Protein AF-A0A3C0IUJ1-F1 (afdb_monomer)

Radius of gyration: 16.0 Å; Cα contacts (8 Å, |Δi|>4): 31; chains: 1; bounding box: 49×32×26 Å

pLDDT: mean 80.37, std 13.53, range [49.5, 92.12]

Nearest PDB structures (foldseek):
  8z6g-assembly3_E  TM=8.110E-01  e=2.604E+00  Pseudomonas aeruginosa

Foldseek 3Di:
DDVVVVLVVCLLVCVLVVNHDPVSVVVLVVCVVVDVVSVVSNVVSVVVVVVVCVVVVPPPPPDPDD

Secondary structure (DSSP, 8-state):
--HHHHHHTTHHHHHHTT-S-HHHHHHHHHHTTT-HHHHHHHHHHHHHHHHHHHHS-----S----

Solvent-accessible surface area (backbone atoms only — not comparable to full-atom values): 4026 Å² total; per-residue (Å²): 135,59,65,69,58,48,52,74,66,43,53,52,58,25,48,77,72,69,70,43,51,74,68,57,48,52,51,49,64,64,39,42,87,77,33,65,66,56,53,50,52,45,48,53,48,51,51,52,49,48,52,49,45,63,76,60,50,66,74,73,75,94,71,89,76,133

Mean predicted aligned error: 8.27 Å

Sequence (66 aa):
MDIQAYIASGVVESYVLGLATNEERAELEQLLPQHPELQDALTDFEQSFENFHQTQAAVPPPAIKT

Structure (mmCIF, N/CA/C/O backbone):
data_AF-A0A3C0IUJ1-F1
#
_entry.id   AF-A0A3C0IUJ1-F1
#
loop_
_atom_site.group_PDB
_atom_site.id
_atom_site.type_symbol
_atom_site.label_atom_id
_atom_site.label_alt_id
_atom_site.label_comp_id
_atom_site.label_asym_id
_atom_site.label_entity_id
_atom_site.label_seq_id
_atom_site.pdbx_PDB_ins_code
_atom_site.Cartn_x
_atom_site.Cartn_y
_atom_site.Cartn_z
_atom_site.occupancy
_atom_site.B_iso_or_equiv
_atom_site.auth_seq_id
_atom_site.auth_comp_id
_atom_site.auth_asym_id
_atom_site.auth_atom_id
_atom_site.pdbx_PDB_model_num
ATOM 1 N N . MET A 1 1 ? -14.644 8.744 2.208 1.00 61.47 1 MET A N 1
ATOM 2 C CA . MET A 1 1 ? -13.212 8.531 1.945 1.00 61.47 1 MET A CA 1
ATOM 3 C C . MET A 1 1 ? -13.123 7.868 0.589 1.00 61.47 1 MET A C 1
ATOM 5 O O . MET A 1 1 ? -13.889 6.939 0.368 1.00 61.47 1 MET A O 1
ATOM 9 N N . ASP A 1 2 ? -12.297 8.378 -0.316 1.00 81.88 2 ASP A N 1
ATOM 10 C CA . ASP A 1 2 ? -12.129 7.792 -1.648 1.00 81.88 2 ASP A CA 1
ATOM 11 C C . ASP A 1 2 ? -10.910 6.865 -1.598 1.00 81.88 2 ASP A C 1
ATOM 13 O O . ASP A 1 2 ? -9.786 7.336 -1.417 1.00 81.88 2 ASP A O 1
ATOM 17 N N . ILE A 1 3 ? -11.127 5.549 -1.655 1.00 83.69 3 ILE A N 1
ATOM 18 C CA . ILE A 1 3 ? -10.041 4.561 -1.517 1.00 83.69 3 ILE A CA 1
ATOM 19 C C . ILE A 1 3 ? -9.039 4.683 -2.660 1.00 83.69 3 ILE A C 1
ATOM 21 O O . ILE A 1 3 ? -7.838 4.586 -2.432 1.00 83.69 3 ILE A O 1
ATOM 25 N N . GLN A 1 4 ? -9.513 5.028 -3.854 1.00 82.38 4 GLN A N 1
ATOM 26 C CA . GLN A 1 4 ? -8.662 5.327 -5.000 1.00 82.38 4 GLN A CA 1
ATOM 27 C C . GLN A 1 4 ? -7.716 6.503 -4.712 1.00 82.38 4 GLN A C 1
ATOM 29 O O . GLN A 1 4 ? -6.535 6.441 -5.044 1.00 82.38 4 GLN A O 1
ATOM 34 N N . ALA A 1 5 ? -8.199 7.558 -4.043 1.00 85.56 5 ALA A N 1
ATOM 35 C CA . ALA A 1 5 ? -7.354 8.681 -3.637 1.00 85.56 5 ALA A CA 1
ATOM 36 C C . ALA A 1 5 ? -6.361 8.301 -2.526 1.00 85.56 5 ALA A C 1
ATOM 38 O O . ALA A 1 5 ? -5.250 8.821 -2.503 1.00 85.56 5 ALA A O 1
ATOM 39 N N . TYR A 1 6 ? -6.738 7.388 -1.626 1.00 86.75 6 TYR A N 1
ATOM 40 C CA . TYR A 1 6 ? -5.850 6.864 -0.583 1.00 86.75 6 TYR A CA 1
ATOM 41 C C . TYR A 1 6 ? -4.718 6.009 -1.172 1.00 86.75 6 TYR A C 1
ATOM 43 O O . TYR A 1 6 ? -3.557 6.192 -0.813 1.00 86.75 6 TYR A O 1
ATOM 51 N N . ILE A 1 7 ? -5.034 5.139 -2.137 1.00 86.56 7 ILE A N 1
ATOM 52 C CA . ILE A 1 7 ? -4.041 4.369 -2.900 1.00 86.56 7 ILE A CA 1
ATOM 53 C C . ILE A 1 7 ? -3.107 5.327 -3.646 1.00 86.56 7 ILE A C 1
ATOM 55 O O . ILE A 1 7 ? -1.890 5.237 -3.505 1.00 86.56 7 ILE A O 1
ATOM 59 N N . ALA A 1 8 ? -3.673 6.309 -4.356 1.00 84.44 8 ALA A N 1
ATOM 60 C CA . ALA A 1 8 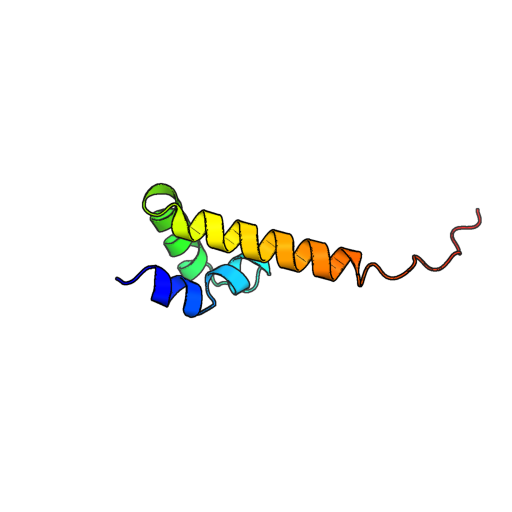? -2.912 7.320 -5.091 1.00 84.44 8 ALA A CA 1
ATOM 61 C C . ALA A 1 8 ? -2.092 8.266 -4.192 1.00 84.44 8 ALA A C 1
ATOM 63 O O . ALA A 1 8 ? -1.212 8.966 -4.686 1.00 84.44 8 ALA A O 1
ATOM 64 N N . SER A 1 9 ? -2.363 8.300 -2.883 1.00 86.19 9 SER A N 1
ATOM 65 C CA . SER A 1 9 ? -1.567 9.053 -1.910 1.00 86.19 9 SER A CA 1
ATOM 66 C C . SER A 1 9 ? -0.212 8.397 -1.613 1.00 86.19 9 SER A C 1
ATOM 68 O O . SER A 1 9 ? 0.623 9.031 -0.970 1.00 86.19 9 SER A O 1
ATOM 70 N N . GLY A 1 10 ? 0.012 7.147 -2.035 1.00 85.56 10 GLY A N 1
ATOM 71 C CA . GLY A 1 10 ? 1.277 6.432 -1.835 1.00 85.56 10 GLY 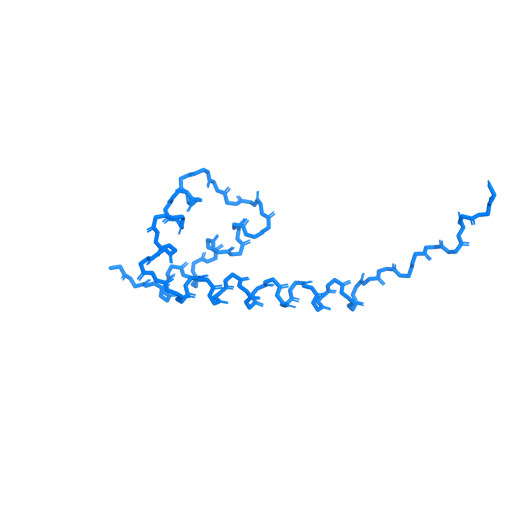A CA 1
ATOM 72 C C . GLY A 1 10 ? 1.449 5.806 -0.448 1.00 85.56 10 GLY A C 1
ATOM 73 O O . GLY A 1 10 ? 2.552 5.396 -0.071 1.00 85.56 10 GLY A O 1
ATOM 74 N N . VAL A 1 11 ? 0.362 5.691 0.325 1.00 89.56 11 VAL A N 1
ATOM 75 C CA . VAL A 1 11 ? 0.379 5.010 1.633 1.00 89.56 11 VAL A CA 1
ATOM 76 C C . VAL A 1 11 ? 0.635 3.511 1.458 1.00 89.56 11 VAL A C 1
ATOM 78 O O . VAL A 1 11 ? 1.413 2.917 2.201 1.00 89.56 11 VAL A O 1
ATOM 81 N N . VAL A 1 12 ? 0.036 2.915 0.423 1.00 89.38 12 VAL A N 1
ATOM 82 C CA . VAL A 1 12 ? 0.213 1.504 0.044 1.00 89.38 12 VAL A CA 1
ATOM 83 C C . VAL A 1 12 ? 1.674 1.212 -0.317 1.00 89.38 12 VAL A C 1
ATOM 85 O O . VAL A 1 12 ? 2.260 0.262 0.193 1.00 89.38 12 VAL A O 1
ATOM 88 N N . GLU A 1 13 ? 2.297 2.069 -1.127 1.00 89.62 13 GLU A N 1
ATOM 89 C CA . GLU A 1 13 ? 3.707 1.937 -1.522 1.00 89.62 13 GLU A CA 1
ATOM 90 C C . GLU A 1 13 ? 4.621 2.038 -0.299 1.00 89.62 13 GLU A C 1
ATOM 92 O O . GLU A 1 13 ?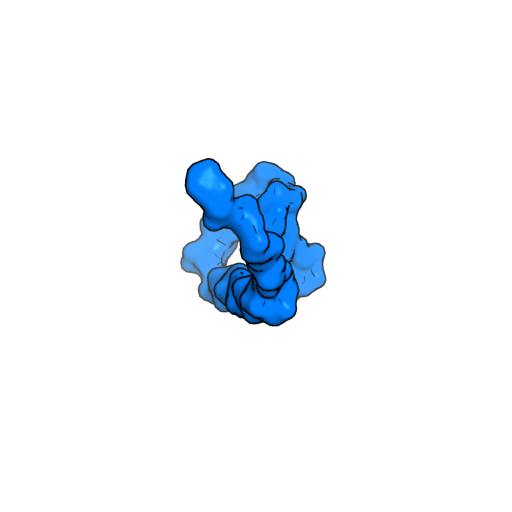 5.496 1.202 -0.080 1.00 89.62 13 GLU A O 1
ATOM 97 N N . SER A 1 14 ? 4.364 3.029 0.557 1.00 90.31 14 SER A N 1
ATOM 98 C CA . SER A 1 14 ? 5.091 3.201 1.812 1.00 90.31 14 SER A CA 1
ATOM 99 C C . SER A 1 14 ? 4.924 1.982 2.723 1.00 90.31 14 SER A C 1
ATOM 101 O O . SER A 1 14 ? 5.879 1.588 3.391 1.00 90.31 14 SER A O 1
ATOM 103 N N . TYR A 1 15 ? 3.747 1.352 2.741 1.00 90.12 15 TYR A N 1
ATOM 104 C CA . TYR A 1 15 ? 3.481 0.141 3.515 1.00 90.12 15 TYR A CA 1
ATOM 105 C C . TYR A 1 15 ? 4.333 -1.034 3.027 1.00 90.12 15 TYR A C 1
ATOM 107 O O . TYR A 1 15 ? 5.062 -1.617 3.831 1.00 90.12 15 TYR A O 1
ATOM 115 N N . VAL A 1 16 ? 4.314 -1.330 1.721 1.00 86.50 16 VAL A N 1
ATOM 116 C CA . VAL A 1 16 ? 5.100 -2.431 1.126 1.00 86.50 16 VAL A CA 1
ATOM 117 C C . VAL A 1 16 ? 6.600 -2.194 1.285 1.00 86.50 16 VAL A C 1
ATOM 119 O O . VAL A 1 16 ? 7.344 -3.104 1.643 1.00 86.50 16 VAL A O 1
ATOM 122 N N . LEU A 1 17 ? 7.055 -0.954 1.092 1.00 85.88 17 LEU A N 1
ATOM 123 C CA . LEU A 1 17 ? 8.460 -0.572 1.257 1.00 85.88 17 LEU A CA 1
ATOM 124 C C . LEU A 1 17 ? 8.904 -0.507 2.730 1.00 85.88 17 LEU A C 1
ATOM 126 O O . LEU A 1 17 ? 10.079 -0.269 3.010 1.00 85.88 17 LEU A O 1
ATOM 130 N N . GLY A 1 18 ? 7.988 -0.688 3.687 1.00 86.38 18 GLY A N 1
ATOM 131 C CA . GLY A 1 18 ? 8.271 -0.596 5.120 1.00 86.38 18 GLY A CA 1
ATOM 132 C C . GLY A 1 18 ? 8.545 0.828 5.622 1.00 86.38 18 GLY A C 1
ATOM 133 O O . GLY A 1 18 ? 9.023 0.992 6.745 1.00 86.38 18 GLY A O 1
ATOM 134 N N . LEU A 1 19 ? 8.226 1.845 4.818 1.00 88.75 19 LEU A N 1
ATOM 135 C CA . LEU A 1 19 ? 8.369 3.274 5.113 1.00 88.75 19 LEU A CA 1
ATOM 136 C C . LEU A 1 19 ? 7.125 3.886 5.777 1.00 88.75 19 LEU A C 1
ATOM 138 O O . LEU A 1 19 ? 7.231 4.952 6.377 1.00 88.75 19 LEU A O 1
ATOM 142 N N . ALA A 1 20 ? 5.968 3.221 5.699 1.00 90.25 20 ALA A N 1
ATOM 143 C CA . ALA A 1 20 ? 4.727 3.709 6.296 1.00 90.25 20 ALA A CA 1
ATOM 144 C C . ALA A 1 20 ? 4.841 3.797 7.818 1.00 90.25 20 ALA A C 1
ATOM 146 O O . ALA A 1 20 ? 5.446 2.928 8.464 1.00 90.25 20 ALA A O 1
ATOM 147 N N . THR A 1 21 ? 4.201 4.810 8.392 1.00 92.12 21 THR A N 1
ATOM 148 C CA . THR A 1 21 ? 4.095 4.992 9.840 1.00 92.12 21 THR A CA 1
ATOM 149 C C . THR A 1 21 ? 3.145 3.974 10.475 1.00 92.12 21 THR A C 1
ATOM 151 O O . THR A 1 21 ? 2.341 3.334 9.802 1.00 92.12 21 THR A O 1
ATOM 154 N N . ASN A 1 22 ? 3.223 3.804 11.799 1.00 91.19 22 ASN A N 1
ATOM 155 C CA . ASN A 1 22 ? 2.327 2.886 12.516 1.00 91.19 22 ASN A CA 1
ATOM 156 C C . ASN A 1 22 ? 0.844 3.270 12.369 1.00 91.19 22 ASN A C 1
ATOM 158 O O . ASN A 1 22 ? -0.009 2.388 12.349 1.00 91.19 22 ASN A O 1
ATOM 162 N N . GLU A 1 23 ? 0.545 4.567 12.264 1.00 90.81 23 GLU A N 1
ATOM 163 C CA . GLU A 1 23 ? -0.818 5.078 12.081 1.00 90.81 23 GLU A CA 1
ATOM 164 C C . GLU A 1 23 ? -1.374 4.681 10.709 1.00 90.81 23 GLU A C 1
ATOM 166 O O . GLU A 1 23 ? -2.455 4.105 10.626 1.00 90.81 23 GLU A O 1
ATOM 171 N N . GLU A 1 24 ? -0.592 4.897 9.650 1.00 90.00 24 GLU A N 1
ATOM 172 C CA . GLU A 1 24 ? -0.954 4.516 8.281 1.00 90.00 24 GLU A CA 1
ATOM 173 C C . GLU A 1 24 ? -1.145 3.005 8.128 1.00 90.00 24 GLU A C 1
ATOM 175 O O . GLU A 1 24 ? -2.105 2.562 7.503 1.00 90.00 24 GLU A O 1
ATOM 180 N N . ARG A 1 25 ? -0.259 2.207 8.738 1.00 89.69 25 ARG A N 1
ATOM 181 C CA . ARG A 1 25 ? -0.371 0.740 8.753 1.00 89.69 25 ARG A CA 1
ATOM 182 C C . ARG A 1 25 ? -1.673 0.294 9.403 1.00 89.69 25 ARG A C 1
ATOM 184 O O . ARG A 1 25 ? -2.394 -0.503 8.816 1.00 89.69 25 ARG A O 1
ATOM 191 N N . ALA A 1 26 ? -1.989 0.845 10.574 1.00 90.94 26 ALA A N 1
ATOM 192 C CA . ALA A 1 26 ? -3.217 0.516 11.282 1.00 90.94 26 ALA A CA 1
ATOM 193 C C . ALA A 1 26 ? -4.460 0.903 10.468 1.00 90.94 26 ALA A C 1
ATOM 195 O O . ALA A 1 26 ? -5.405 0.121 10.405 1.00 90.94 26 ALA A O 1
ATOM 196 N N . GLU A 1 27 ? -4.465 2.068 9.809 1.00 90.44 27 GLU A N 1
ATOM 197 C CA . GLU A 1 27 ? -5.559 2.453 8.911 1.00 90.44 27 GLU A CA 1
ATOM 198 C C . GLU A 1 27 ? -5.711 1.462 7.754 1.00 90.44 27 GLU A C 1
ATOM 200 O O . GLU A 1 27 ? -6.805 0.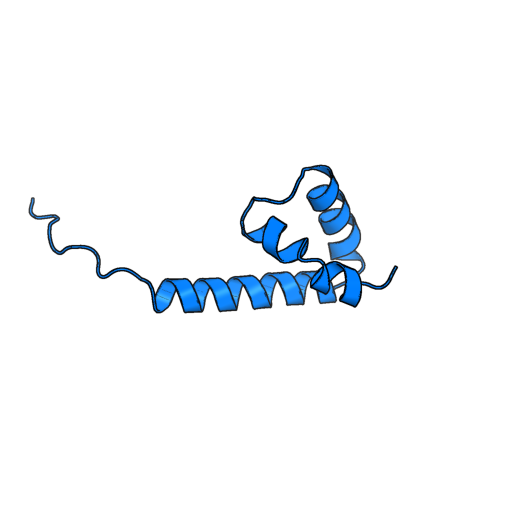955 7.510 1.00 90.44 27 GLU A O 1
ATOM 205 N N . LEU A 1 28 ? -4.609 1.129 7.083 1.00 88.19 28 LEU A N 1
ATOM 206 C CA . LEU A 1 28 ? -4.604 0.206 5.956 1.00 88.19 28 LEU A CA 1
ATOM 207 C C . LEU A 1 28 ? -5.083 -1.192 6.378 1.00 88.19 28 LEU A C 1
ATOM 209 O O . LEU A 1 28 ? -5.919 -1.776 5.697 1.00 88.19 28 LEU A O 1
ATOM 213 N N . GLU A 1 29 ? -4.660 -1.699 7.538 1.00 89.44 29 GLU A N 1
ATOM 214 C CA . GLU A 1 29 ? -5.128 -2.972 8.108 1.00 89.44 29 GLU A CA 1
ATOM 215 C C . GLU A 1 29 ? -6.617 -2.967 8.475 1.00 89.44 29 GLU A C 1
ATOM 217 O O . GLU A 1 29 ? -7.291 -3.989 8.339 1.00 89.44 29 GLU A O 1
ATOM 222 N N . GLN A 1 30 ? -7.158 -1.827 8.912 1.00 89.94 30 GLN A N 1
ATOM 223 C CA . GLN A 1 30 ? -8.594 -1.672 9.162 1.00 89.94 30 GLN A CA 1
ATOM 224 C C . GLN A 1 30 ? -9.396 -1.600 7.855 1.00 89.94 30 GLN A C 1
ATOM 226 O O . GLN A 1 30 ? -10.527 -2.089 7.796 1.00 89.94 30 GLN A O 1
ATOM 231 N N . LEU A 1 31 ? -8.835 -0.998 6.806 1.00 88.38 31 LEU A N 1
ATOM 232 C CA . LEU A 1 31 ? -9.492 -0.831 5.511 1.00 88.38 31 LEU A CA 1
ATOM 233 C C . LEU A 1 31 ? -9.363 -2.068 4.612 1.00 88.38 31 LEU A C 1
ATOM 235 O O . LEU A 1 31 ? -10.282 -2.338 3.846 1.00 88.38 31 LEU A O 1
ATOM 239 N N . LEU A 1 32 ? -8.296 -2.860 4.741 1.00 86.56 32 LEU A N 1
ATOM 240 C CA . LEU A 1 32 ? -8.050 -4.103 3.998 1.00 86.56 32 LEU A CA 1
ATOM 2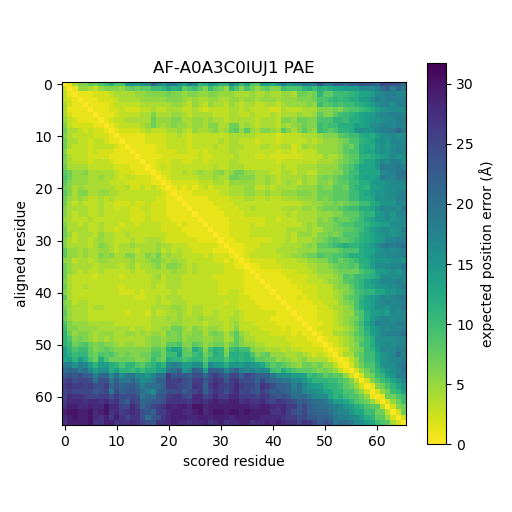41 C C . LEU A 1 32 ? -9.255 -5.064 3.946 1.00 86.56 32 LEU A C 1
ATOM 243 O O . LEU A 1 32 ? -9.626 -5.480 2.849 1.00 86.56 32 LEU A O 1
ATOM 247 N N . PRO A 1 33 ? -9.912 -5.419 5.071 1.00 88.50 33 PRO A N 1
ATOM 248 C CA . PRO A 1 33 ? -11.086 -6.294 5.036 1.00 88.50 33 PRO A CA 1
ATOM 249 C C . PRO A 1 33 ? -12.336 -5.619 4.452 1.00 88.50 33 PRO A C 1
ATOM 251 O O . PRO A 1 33 ? -13.285 -6.309 4.083 1.00 88.50 33 PRO A O 1
ATOM 254 N N . GLN A 1 34 ? -12.367 -4.287 4.391 1.00 89.44 34 GLN A N 1
ATOM 255 C CA . GLN A 1 34 ? -13.500 -3.510 3.883 1.00 89.44 34 GLN A CA 1
ATOM 256 C C . GLN A 1 34 ? -13.359 -3.200 2.385 1.00 89.44 34 GLN A C 1
ATOM 258 O O . GLN A 1 34 ? -14.365 -3.019 1.700 1.00 89.44 34 GLN A O 1
ATOM 263 N N . HIS A 1 35 ? -12.123 -3.163 1.877 1.00 88.81 35 HIS A N 1
ATOM 264 C CA . HIS A 1 35 ? -11.787 -2.700 0.538 1.00 88.81 35 HIS A CA 1
ATOM 265 C C . HIS A 1 35 ? -10.762 -3.624 -0.134 1.00 88.81 35 HIS A C 1
ATOM 267 O O . HIS A 1 35 ? -9.556 -3.453 0.062 1.00 88.81 35 HIS A O 1
ATOM 273 N N . PRO A 1 36 ? -11.211 -4.564 -0.987 1.00 87.00 36 PRO A N 1
ATOM 274 C CA . PRO A 1 36 ? -10.305 -5.430 -1.742 1.00 87.00 36 PRO A CA 1
ATOM 275 C C . PRO A 1 36 ? -9.408 -4.650 -2.717 1.00 87.00 36 PRO A C 1
ATOM 277 O O . PRO A 1 36 ? -8.328 -5.122 -3.046 1.00 87.00 36 PRO A O 1
ATOM 280 N N . GLU A 1 37 ? -9.800 -3.434 -3.114 1.00 89.06 37 GLU A N 1
ATOM 281 C CA . GLU A 1 37 ? -8.995 -2.524 -3.9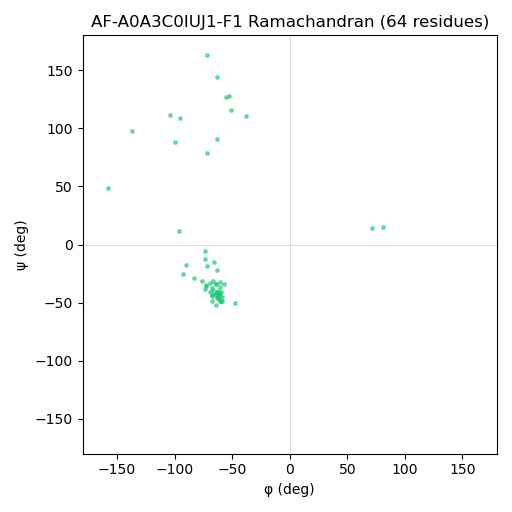46 1.00 89.06 37 GLU A CA 1
ATOM 282 C C . GLU A 1 37 ? -7.627 -2.204 -3.321 1.00 89.06 37 GLU A C 1
ATOM 284 O O . GLU A 1 37 ? -6.636 -2.086 -4.035 1.00 89.06 37 GLU A O 1
ATOM 289 N N . LEU A 1 38 ? -7.540 -2.116 -1.986 1.00 88.56 38 LEU A N 1
ATOM 290 C CA . LEU A 1 38 ? -6.261 -1.911 -1.295 1.00 88.56 38 LEU A CA 1
ATOM 291 C C . LEU A 1 38 ? -5.346 -3.127 -1.421 1.00 88.56 38 LEU A C 1
ATOM 293 O O . LEU A 1 38 ? -4.134 -2.984 -1.545 1.00 88.56 38 LEU A O 1
ATOM 297 N N . GLN A 1 39 ? -5.927 -4.323 -1.375 1.00 88.00 39 GLN A N 1
ATOM 298 C CA . GLN A 1 39 ? -5.189 -5.574 -1.489 1.00 88.00 39 GLN A CA 1
ATOM 299 C C . GLN A 1 39 ? -4.703 -5.802 -2.926 1.00 88.00 39 GLN A C 1
ATOM 301 O O . GLN A 1 39 ? -3.588 -6.281 -3.128 1.00 88.00 39 GLN A O 1
ATOM 306 N N . ASP A 1 40 ? -5.510 -5.396 -3.908 1.00 89.31 40 ASP A N 1
ATOM 307 C CA . ASP A 1 40 ? -5.134 -5.376 -5.322 1.00 89.31 40 ASP A CA 1
ATOM 308 C C . ASP A 1 40 ? -3.975 -4.396 -5.561 1.00 89.31 40 ASP A C 1
ATOM 310 O O . ASP A 1 40 ? -2.961 -4.782 -6.128 1.00 89.31 40 ASP A O 1
ATOM 314 N N . ALA A 1 41 ? -4.051 -3.181 -5.003 1.00 88.81 41 ALA A N 1
ATOM 315 C CA . ALA A 1 41 ? -2.975 -2.192 -5.086 1.00 88.81 41 ALA A CA 1
ATOM 316 C C . ALA A 1 41 ? -1.667 -2.654 -4.416 1.00 88.81 41 ALA A C 1
ATOM 318 O O . ALA A 1 41 ? -0.588 -2.418 -4.957 1.00 88.81 41 ALA A O 1
ATOM 319 N N . LEU A 1 42 ? -1.747 -3.324 -3.257 1.00 88.38 42 LEU A N 1
ATOM 320 C CA . LEU A 1 42 ? -0.581 -3.958 -2.628 1.00 88.38 42 LEU A CA 1
ATOM 321 C C . LEU A 1 42 ? 0.037 -4.997 -3.565 1.00 88.38 42 LEU A C 1
ATOM 323 O O . LEU A 1 42 ? 1.240 -4.968 -3.799 1.00 88.38 42 LEU A O 1
ATOM 327 N N . THR A 1 43 ? -0.795 -5.879 -4.122 1.00 88.69 43 THR A N 1
ATOM 328 C CA . THR A 1 43 ? -0.350 -6.978 -4.985 1.00 88.69 43 THR A CA 1
ATOM 329 C C . THR A 1 43 ? 0.250 -6.460 -6.292 1.00 88.69 43 THR A C 1
ATOM 331 O O . THR A 1 43 ? 1.288 -6.952 -6.722 1.00 88.69 43 THR A O 1
ATOM 334 N N . ASP A 1 44 ? -0.365 -5.456 -6.917 1.00 89.25 44 ASP A N 1
ATOM 335 C CA . ASP A 1 44 ? 0.136 -4.805 -8.132 1.00 89.25 44 ASP A CA 1
ATOM 336 C C . ASP A 1 44 ? 1.506 -4.158 -7.890 1.00 89.25 44 ASP A C 1
ATOM 338 O O . ASP A 1 44 ? 2.440 -4.328 -8.685 1.00 89.25 44 ASP A O 1
ATOM 342 N N . PHE A 1 45 ? 1.664 -3.490 -6.743 1.00 86.88 45 PHE A N 1
ATOM 343 C CA . PHE A 1 45 ? 2.941 -2.914 -6.350 1.00 86.88 45 PHE A CA 1
ATOM 344 C C . PHE A 1 45 ? 3.984 -3.993 -6.043 1.00 86.88 45 PHE A C 1
ATOM 346 O O . PHE A 1 45 ? 5.111 -3.886 -6.520 1.00 86.88 45 PHE A O 1
ATOM 353 N N . GLU A 1 46 ? 3.630 -5.054 -5.311 1.00 85.81 46 GLU A N 1
ATOM 354 C CA . GLU A 1 46 ? 4.513 -6.199 -5.056 1.00 85.81 46 GLU A CA 1
ATOM 355 C C . GLU A 1 46 ? 4.960 -6.859 -6.362 1.00 85.81 46 GLU A C 1
ATOM 357 O O . GLU A 1 46 ? 6.153 -7.076 -6.546 1.00 85.81 46 GLU A O 1
ATOM 362 N N . GLN A 1 47 ? 4.054 -7.088 -7.314 1.00 86.94 47 GLN A N 1
ATOM 363 C CA . GLN A 1 47 ? 4.398 -7.642 -8.624 1.00 86.94 47 GLN A CA 1
ATOM 364 C C . GLN A 1 47 ? 5.297 -6.709 -9.430 1.00 86.94 47 GLN A C 1
ATOM 366 O O . GLN A 1 47 ? 6.251 -7.165 -10.066 1.00 86.94 47 GLN A O 1
ATOM 371 N N . SER A 1 48 ? 5.018 -5.407 -9.422 1.00 85.56 48 SER A N 1
ATOM 372 C CA . SER A 1 48 ? 5.864 -4.406 -10.075 1.00 85.56 48 SER A CA 1
ATOM 373 C C . SER A 1 48 ? 7.255 -4.361 -9.444 1.00 85.56 48 SER A C 1
ATOM 375 O O . SER A 1 48 ? 8.263 -4.306 -10.152 1.00 85.56 48 SER A O 1
ATOM 377 N N . PHE A 1 49 ? 7.319 -4.456 -8.118 1.00 82.94 49 PHE A N 1
ATOM 378 C CA . PHE A 1 49 ? 8.549 -4.478 -7.344 1.00 82.94 49 PHE A CA 1
ATOM 379 C C . PHE A 1 49 ? 9.337 -5.775 -7.551 1.00 82.94 49 PHE A C 1
ATOM 381 O O . PHE A 1 49 ? 10.545 -5.718 -7.755 1.00 82.94 49 PHE A O 1
ATOM 388 N N . GLU A 1 50 ? 8.679 -6.934 -7.604 1.00 81.75 50 GLU A N 1
ATOM 389 C CA . GLU A 1 50 ? 9.286 -8.218 -7.963 1.00 81.75 50 GLU A CA 1
ATOM 390 C C . GLU A 1 50 ? 9.818 -8.203 -9.396 1.00 81.75 50 GLU A C 1
ATOM 392 O O . GLU A 1 50 ? 10.950 -8.618 -9.626 1.00 81.75 50 GLU A O 1
ATOM 397 N N . ASN A 1 51 ? 9.062 -7.672 -10.362 1.00 81.44 51 ASN A N 1
ATOM 398 C CA . ASN A 1 51 ? 9.527 -7.532 -11.743 1.00 81.44 51 ASN A CA 1
ATOM 399 C C . ASN A 1 51 ? 10.748 -6.616 -11.830 1.00 81.44 51 ASN A C 1
ATOM 401 O O . ASN A 1 51 ? 11.721 -6.941 -12.518 1.00 81.44 51 ASN A O 1
ATOM 405 N N . PHE A 1 52 ? 10.718 -5.491 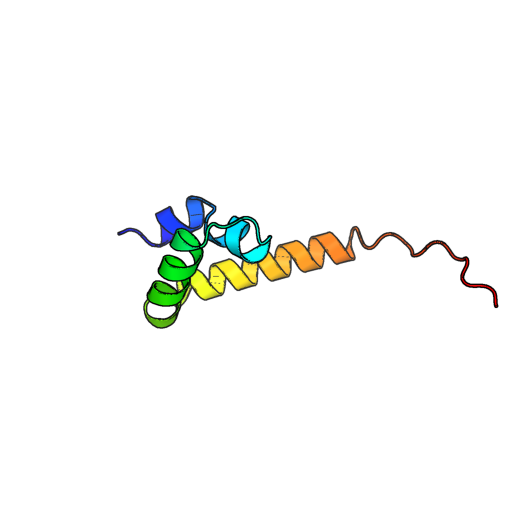-11.114 1.00 74.50 52 PHE A N 1
ATOM 406 C CA . PHE A 1 52 ? 11.840 -4.569 -11.006 1.00 74.50 52 PHE A CA 1
ATOM 407 C C . PHE A 1 52 ? 13.044 -5.241 -10.345 1.00 74.50 52 PHE A C 1
ATOM 409 O O . PHE A 1 52 ? 14.149 -5.151 -10.865 1.00 74.50 52 PHE A O 1
ATOM 416 N N . HIS A 1 53 ? 12.843 -5.997 -9.267 1.00 68.38 53 HIS A N 1
ATOM 417 C CA . HIS A 1 53 ? 13.875 -6.798 -8.617 1.00 68.38 53 HIS A CA 1
ATOM 418 C C . HIS A 1 53 ? 14.385 -7.949 -9.477 1.00 68.38 53 HIS A C 1
ATOM 420 O O . HIS A 1 53 ? 15.551 -8.279 -9.353 1.00 68.38 53 HIS A O 1
ATOM 426 N N . GLN A 1 54 ? 13.579 -8.558 -10.347 1.00 66.44 54 GLN A N 1
ATOM 427 C CA . GLN A 1 54 ? 14.026 -9.589 -11.287 1.00 66.44 54 GLN A CA 1
ATOM 428 C C . GLN A 1 54 ? 14.846 -8.991 -12.431 1.00 66.44 54 GLN A C 1
ATOM 430 O O . GLN A 1 54 ? 15.834 -9.586 -12.855 1.00 66.44 54 GLN A O 1
ATOM 435 N N . THR A 1 55 ? 14.468 -7.812 -12.928 1.00 63.66 55 THR A N 1
ATOM 436 C CA . THR A 1 55 ? 15.241 -7.101 -13.961 1.00 63.66 55 THR A CA 1
ATOM 437 C C . THR A 1 55 ? 16.486 -6.423 -13.396 1.00 63.66 55 THR A C 1
ATOM 439 O O . THR A 1 55 ? 17.504 -6.348 -14.081 1.00 63.66 55 THR A O 1
ATOM 442 N N . GLN A 1 56 ? 16.432 -5.978 -12.142 1.00 55.72 56 GLN A N 1
ATOM 443 C CA . GLN A 1 56 ? 17.561 -5.462 -11.373 1.00 55.72 56 GLN A CA 1
ATOM 444 C C . GLN A 1 56 ? 18.207 -6.514 -10.479 1.00 55.72 56 GLN A C 1
ATOM 446 O O . GLN A 1 56 ? 19.025 -6.140 -9.637 1.00 55.72 56 GLN A O 1
ATOM 451 N N . ALA A 1 57 ? 17.874 -7.801 -10.652 1.00 54.31 57 ALA A N 1
ATOM 452 C CA . ALA 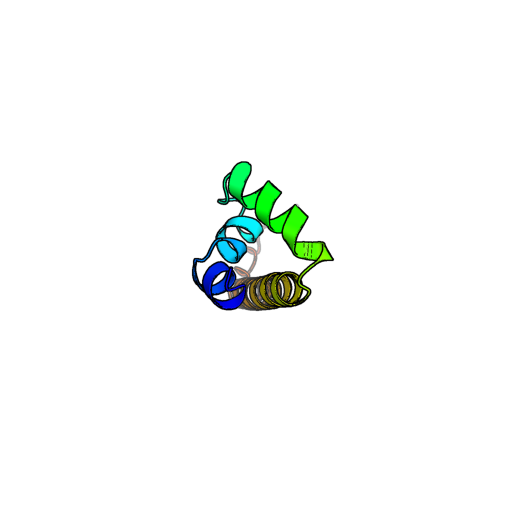A 1 57 ? 18.511 -8.903 -9.949 1.00 54.31 57 ALA A CA 1
ATOM 453 C C . ALA A 1 57 ? 19.961 -8.871 -10.392 1.00 54.31 57 ALA A C 1
ATOM 455 O O . ALA A 1 57 ? 20.339 -9.402 -11.439 1.00 54.31 57 ALA A O 1
ATOM 456 N N . ALA A 1 58 ? 20.743 -8.127 -9.617 1.00 50.66 58 ALA A N 1
ATOM 457 C CA . ALA A 1 58 ? 22.151 -7.952 -9.792 1.00 50.66 58 ALA A CA 1
ATOM 458 C C . ALA A 1 58 ? 22.697 -9.361 -9.902 1.00 50.66 58 ALA A C 1
ATOM 460 O O . ALA A 1 58 ? 22.552 -10.158 -8.973 1.00 50.66 58 ALA A O 1
ATOM 461 N N . VAL A 1 59 ? 23.240 -9.666 -11.080 1.00 51.06 59 VAL A N 1
ATOM 462 C CA . VAL A 1 59 ? 24.034 -10.857 -11.340 1.00 51.06 59 VAL A CA 1
ATOM 463 C C . VAL A 1 59 ? 24.874 -11.063 -10.081 1.00 51.06 59 VAL A C 1
ATOM 465 O O . VAL A 1 59 ? 25.702 -10.191 -9.793 1.00 51.06 59 VAL A O 1
ATOM 468 N N . PRO A 1 60 ? 24.618 -12.104 -9.263 1.00 54.91 60 PRO A N 1
ATOM 469 C CA . PRO A 1 60 ? 25.417 -12.301 -8.071 1.00 54.91 60 PRO A CA 1
ATOM 470 C C . PRO A 1 60 ? 26.866 -12.358 -8.559 1.00 54.91 60 PRO A C 1
ATOM 472 O O . PRO A 1 60 ? 27.134 -13.086 -9.524 1.00 54.91 60 PRO A O 1
ATOM 475 N N . PRO A 1 61 ? 27.794 -11.551 -8.008 1.00 51.09 61 PRO A N 1
ATOM 476 C CA . PRO A 1 61 ? 29.176 -11.621 -8.441 1.00 51.09 61 PRO A CA 1
ATOM 477 C C . PRO A 1 61 ? 29.614 -13.088 -8.325 1.00 51.09 61 PRO A C 1
ATOM 479 O O . PRO A 1 61 ? 29.388 -13.704 -7.278 1.00 51.09 61 PRO A O 1
ATOM 482 N N . PRO A 1 62 ? 30.175 -13.692 -9.388 1.00 52.28 62 PRO A N 1
ATOM 483 C CA . PRO A 1 62 ? 30.591 -15.085 -9.371 1.00 52.28 62 PRO A CA 1
ATOM 484 C C . PRO A 1 62 ? 31.838 -15.211 -8.492 1.00 52.28 62 PRO A C 1
ATOM 486 O O . PRO A 1 62 ? 32.960 -15.235 -8.985 1.00 52.28 62 PRO A O 1
ATOM 489 N N . ALA A 1 63 ? 31.662 -15.225 -7.174 1.00 55.06 63 ALA A N 1
ATOM 490 C CA . ALA A 1 63 ? 32.757 -15.370 -6.226 1.00 55.06 63 ALA A CA 1
ATOM 491 C C . ALA A 1 63 ? 32.279 -15.892 -4.864 1.00 55.06 63 ALA A C 1
ATOM 493 O O . ALA A 1 63 ? 32.675 -15.380 -3.824 1.00 55.06 63 ALA A O 1
ATOM 494 N N . ILE A 1 64 ? 31.482 -16.962 -4.856 1.00 59.97 64 ILE A N 1
ATOM 495 C CA . ILE A 1 64 ? 31.618 -17.952 -3.783 1.00 59.97 64 I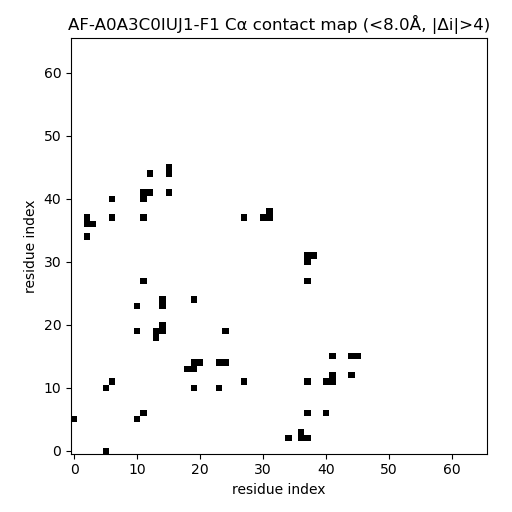LE A CA 1
ATOM 496 C C . ILE A 1 64 ? 32.435 -19.093 -4.382 1.00 59.97 64 ILE A C 1
ATOM 498 O O . ILE A 1 64 ? 31.902 -20.016 -4.996 1.00 59.97 64 ILE A O 1
ATOM 502 N N . LYS A 1 65 ? 33.761 -18.975 -4.282 1.00 53.09 65 LYS A N 1
ATOM 503 C CA . LYS A 1 65 ? 34.646 -20.134 -4.373 1.00 53.09 65 LYS A CA 1
ATOM 504 C C . LYS A 1 65 ? 35.109 -20.448 -2.955 1.00 53.09 65 LYS A C 1
ATOM 506 O O . LYS A 1 65 ? 35.899 -19.681 -2.420 1.00 53.09 65 LYS A O 1
ATOM 511 N N . THR A 1 66 ? 34.617 -21.591 -2.478 1.00 49.50 66 THR A N 1
ATOM 512 C CA . THR A 1 66 ? 35.131 -22.436 -1.388 1.00 49.50 66 THR A CA 1
ATOM 513 C C . THR A 1 66 ? 35.074 -21.878 0.027 1.00 49.50 66 THR A C 1
ATOM 515 O O . THR A 1 66 ? 35.747 -20.870 0.318 1.00 49.50 66 THR A O 1
#